Protein AF-A0A369JWJ4-F1 (afdb_monomer_lite)

Secondary structure (DSSP, 8-state):
---------------HHHHHHHHHHHHHHH--S--GGGEEE--S---SS--SEEE-HHHHHHHHHHHHHHHHHHHHHHHTSTT-S----SSGGGHHHHHHH-BS-HHHHHHHHHHHHHHHHHHHHHHHHHHHHHHHHHHHHHHHTSPP-----

Sequence (153 aa):
MSSSTTTQRVGKGMDRGYALSAMAQLRLAVKHTLEAADVIDRGILLRGNQPRFVLNDDFLQSLEVGIPTMQDFLKKAAELCENRKSYFKIDPNDVAIKILCGSADLAMLQAAWIGLRRRLELSLSNFEKYNEELKKVKLHCLQLRRPPNYTKG

Structure (mmCIF, N/CA/C/O backbone):
data_AF-A0A369JWJ4-F1
#
_entry.id   AF-A0A369JWJ4-F1
#
loop_
_atom_site.group_PDB
_atom_site.id
_atom_site.type_symbol
_atom_site.label_atom_id
_atom_site.label_alt_id
_atom_site.label_comp_id
_atom_site.label_asym_id
_atom_site.label_entity_id
_atom_site.label_seq_id
_atom_site.pdbx_PDB_ins_code
_atom_site.Cartn_x
_atom_site.Cartn_y
_atom_site.Cartn_z
_atom_site.occupancy
_atom_site.B_iso_or_equiv
_atom_site.auth_seq_id
_atom_site.auth_comp_id
_atom_site.auth_asym_id
_atom_site.auth_atom_id
_atom_site.pdbx_PDB_model_num
ATOM 1 N N . MET A 1 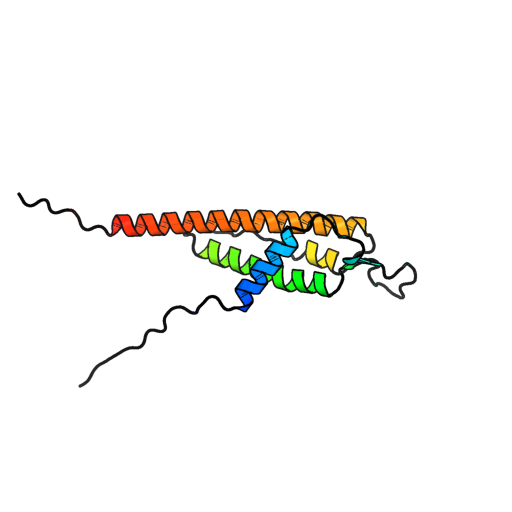1 ? -37.305 -38.101 27.791 1.00 40.22 1 MET A N 1
ATOM 2 C CA . MET A 1 1 ? -36.418 -37.858 28.949 1.00 40.22 1 MET A CA 1
ATOM 3 C C . MET A 1 1 ? -34.981 -37.865 28.454 1.00 40.22 1 MET A C 1
ATOM 5 O O . MET A 1 1 ? -34.692 -38.635 27.549 1.00 40.22 1 MET A O 1
ATOM 9 N N . SER A 1 2 ? -34.143 -37.009 29.047 1.00 36.31 2 SER A N 1
ATOM 10 C CA . SER A 1 2 ? -32.676 -36.938 28.895 1.00 36.31 2 SER A CA 1
ATOM 11 C C . SER A 1 2 ? -32.118 -36.083 27.747 1.00 36.31 2 SER A C 1
ATOM 13 O O . SER A 1 2 ? -31.551 -36.561 26.776 1.00 36.31 2 SER A O 1
ATOM 15 N N . SER A 1 3 ? -32.329 -34.777 27.890 1.00 35.97 3 SER A N 1
ATOM 16 C CA . SER A 1 3 ? -31.313 -33.745 28.154 1.00 35.97 3 SER A CA 1
ATOM 17 C C . SER A 1 3 ? -29.811 -34.046 27.933 1.00 35.97 3 SER A C 1
ATOM 19 O O . SER A 1 3 ? -29.237 -34.916 28.580 1.00 35.97 3 SER A O 1
ATOM 21 N N . SER A 1 4 ? -29.189 -33.126 27.178 1.00 36.12 4 SER A N 1
ATOM 22 C CA . SER A 1 4 ? -28.005 -32.319 27.548 1.00 36.12 4 SER A CA 1
ATOM 23 C C . SER A 1 4 ? -26.639 -32.560 26.878 1.00 36.12 4 SER A C 1
ATOM 25 O O . SER A 1 4 ? -26.053 -33.636 26.905 1.00 36.12 4 SER A O 1
ATOM 27 N N . THR A 1 5 ? -26.061 -31.392 26.552 1.00 36.72 5 THR A N 1
ATOM 28 C CA . THR A 1 5 ? -24.670 -30.923 26.765 1.00 36.72 5 THR A CA 1
ATOM 29 C C . THR A 1 5 ? -23.679 -30.953 25.591 1.00 36.72 5 THR A C 1
ATOM 31 O O . THR A 1 5 ? -23.014 -31.942 25.324 1.00 36.72 5 THR A O 1
ATOM 34 N N . THR A 1 6 ? -23.504 -29.753 25.017 1.00 43.56 6 THR A N 1
ATOM 35 C CA . THR A 1 6 ? -22.238 -28.990 25.014 1.00 43.56 6 THR A CA 1
ATOM 36 C C . THR A 1 6 ? -21.043 -29.548 24.248 1.00 43.56 6 THR A C 1
ATOM 38 O O . THR A 1 6 ? -20.419 -30.514 24.657 1.00 43.56 6 THR A O 1
ATOM 41 N N . THR A 1 7 ? -20.571 -28.764 23.272 1.00 38.12 7 THR A N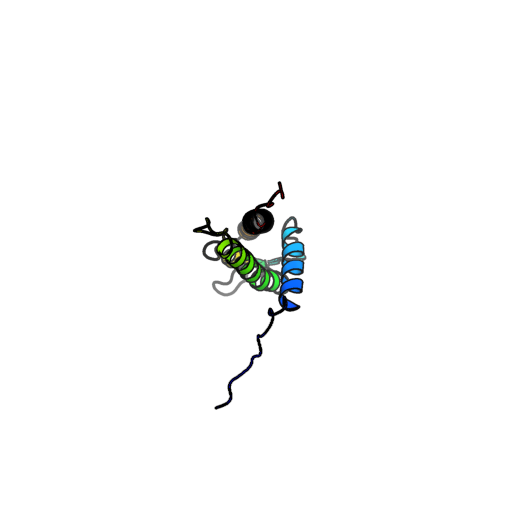 1
ATOM 42 C CA . THR A 1 7 ? -19.181 -28.272 23.265 1.00 38.12 7 THR A CA 1
ATOM 43 C C . THR A 1 7 ? -19.091 -26.973 22.461 1.00 38.12 7 THR A C 1
ATOM 45 O O . THR A 1 7 ? -19.247 -26.948 21.243 1.00 38.12 7 THR A O 1
ATOM 48 N N . GLN A 1 8 ? -18.828 -25.885 23.187 1.00 42.78 8 GLN A N 1
ATOM 49 C CA . GLN A 1 8 ? -18.277 -24.634 22.675 1.00 42.78 8 GLN A CA 1
ATOM 50 C C . GLN A 1 8 ? -16.963 -24.913 21.928 1.00 42.78 8 GLN A C 1
ATOM 52 O O . GLN A 1 8 ? -16.075 -25.561 22.478 1.00 42.78 8 GLN A O 1
ATOM 57 N N . ARG A 1 9 ? -16.773 -24.349 20.730 1.00 37.44 9 ARG A N 1
ATOM 58 C CA . ARG A 1 9 ? -15.425 -24.147 20.174 1.00 37.44 9 ARG A CA 1
ATOM 59 C C . ARG A 1 9 ? -14.994 -22.697 20.360 1.00 37.44 9 ARG A C 1
ATOM 61 O O . ARG A 1 9 ? -15.306 -21.812 19.573 1.00 37.44 9 ARG A O 1
ATOM 68 N N . VAL A 1 10 ? -14.327 -22.530 21.496 1.00 39.09 10 VAL A N 1
ATOM 69 C CA . VAL A 1 10 ? -13.127 -21.735 21.789 1.00 39.09 10 VAL A CA 1
ATOM 70 C C . VAL A 1 10 ? -12.454 -21.088 20.567 1.00 39.09 10 VAL A C 1
ATOM 72 O O . VAL A 1 10 ? -12.300 -21.702 19.513 1.00 39.09 10 VAL A O 1
ATOM 75 N N . GLY A 1 11 ? -12.035 -19.834 20.766 1.00 41.41 11 GLY A N 1
ATOM 76 C CA . GLY A 1 11 ? -11.472 -18.917 19.780 1.00 41.41 11 GLY A CA 1
ATOM 77 C C . GLY A 1 11 ? -10.406 -19.519 18.868 1.00 41.41 11 GLY A C 1
ATOM 78 O O . GLY A 1 11 ? -9.422 -20.110 19.310 1.00 41.41 11 GLY A O 1
ATOM 79 N N . LYS A 1 12 ? -10.619 -19.316 17.568 1.00 40.69 12 LYS A N 1
ATOM 80 C CA . LYS A 1 12 ? -9.683 -19.659 16.503 1.00 40.69 12 LYS A CA 1
ATOM 81 C C . LYS A 1 12 ? -8.452 -18.761 16.648 1.00 40.69 12 LYS A C 1
ATOM 83 O O . LYS A 1 12 ? -8.564 -17.538 16.578 1.00 40.69 12 LYS A O 1
ATOM 88 N N . GLY A 1 13 ? -7.316 -19.386 16.947 1.00 41.28 13 GLY A N 1
ATOM 89 C CA . GLY A 1 13 ? -6.031 -18.725 17.123 1.00 41.28 13 GLY A CA 1
ATOM 90 C C . GLY A 1 13 ? -5.626 -17.913 15.896 1.00 41.28 13 GLY A C 1
ATOM 91 O O . GLY A 1 13 ? -6.030 -18.195 14.773 1.00 41.28 13 GLY A O 1
ATOM 92 N N . MET A 1 14 ? -4.829 -16.880 16.141 1.00 47.59 14 MET A N 1
ATOM 93 C CA . MET A 1 14 ? -4.189 -16.069 15.113 1.00 47.59 14 MET A CA 1
ATOM 94 C C . MET A 1 14 ? -3.221 -16.970 14.320 1.00 47.59 14 MET A C 1
ATOM 96 O O . MET A 1 14 ? -2.171 -17.345 14.842 1.00 47.59 14 MET A O 1
ATOM 100 N N . ASP A 1 15 ? -3.597 -17.395 13.108 1.00 59.12 15 ASP A N 1
ATOM 101 C CA . ASP A 1 15 ? -2.817 -18.369 12.326 1.00 59.12 15 ASP A CA 1
ATOM 102 C C . ASP A 1 15 ? -1.400 -17.849 12.005 1.00 59.12 15 ASP A C 1
ATOM 104 O O . ASP A 1 15 ? -1.190 -16.658 11.778 1.00 59.12 15 ASP A O 1
ATOM 108 N N . ARG A 1 16 ? -0.404 -18.747 11.932 1.00 55.59 16 ARG A N 1
ATOM 109 C CA . ARG A 1 16 ? 1.014 -18.413 11.652 1.00 55.59 16 ARG A CA 1
ATOM 110 C C . ARG A 1 16 ? 1.222 -17.569 10.383 1.00 55.59 16 ARG A C 1
ATOM 112 O O . ARG A 1 16 ? 2.156 -16.772 10.339 1.00 55.59 16 ARG A O 1
ATOM 119 N N . GLY A 1 17 ? 0.345 -17.702 9.384 1.00 55.28 17 GLY A N 1
ATOM 120 C CA . GLY A 1 17 ? 0.367 -16.873 8.172 1.00 55.28 17 GLY A CA 1
ATOM 121 C C . GLY A 1 17 ? 0.111 -15.385 8.444 1.00 55.28 17 GLY A C 1
ATOM 122 O O . GLY A 1 17 ? 0.731 -14.528 7.819 1.00 55.28 17 GLY A O 1
ATOM 123 N N . TYR A 1 18 ? -0.711 -15.063 9.447 1.00 61.44 18 TYR A N 1
ATOM 124 C CA . TYR A 1 18 ? -1.010 -13.684 9.838 1.00 61.44 18 TYR A CA 1
ATOM 125 C C . TYR A 1 18 ? 0.192 -12.981 10.478 1.00 61.44 18 TYR A C 1
ATOM 127 O O . TYR A 1 18 ? 0.444 -11.810 10.197 1.00 61.44 18 TYR A O 1
ATOM 135 N N . ALA A 1 19 ? 0.963 -13.693 11.305 1.00 57.28 19 ALA A N 1
ATOM 136 C CA . ALA A 1 19 ? 2.165 -13.147 11.936 1.00 57.28 19 ALA A CA 1
ATOM 137 C C . ALA A 1 19 ? 3.288 -12.895 10.913 1.00 57.28 19 ALA A C 1
ATOM 139 O O . ALA A 1 19 ? 3.947 -11.858 10.960 1.00 57.28 19 ALA A O 1
ATOM 140 N N . LEU A 1 20 ? 3.468 -13.810 9.954 1.00 57.59 20 LEU A N 1
ATOM 141 C CA . LEU A 1 20 ? 4.418 -13.644 8.848 1.00 57.59 20 LEU A CA 1
ATOM 142 C C . LEU A 1 20 ? 4.060 -12.441 7.966 1.00 57.59 20 LEU A C 1
ATOM 144 O O . LEU A 1 20 ? 4.942 -11.656 7.626 1.00 57.59 20 LEU A O 1
ATOM 148 N N . SER A 1 21 ? 2.774 -12.244 7.668 1.00 60.38 21 SER A N 1
ATOM 149 C CA . SER A 1 21 ? 2.309 -11.087 6.899 1.00 60.38 21 SER A CA 1
ATOM 150 C C . SER A 1 21 ? 2.516 -9.763 7.637 1.00 60.38 21 SER A C 1
ATOM 152 O O . SER A 1 21 ? 2.955 -8.792 7.028 1.00 60.38 21 SER A O 1
ATOM 154 N N . ALA A 1 22 ? 2.240 -9.705 8.943 1.00 60.28 22 ALA A N 1
ATOM 155 C CA . ALA A 1 22 ? 2.484 -8.502 9.740 1.00 60.28 22 ALA A CA 1
ATOM 156 C C . ALA A 1 22 ? 3.981 -8.135 9.774 1.00 60.28 22 ALA A C 1
ATOM 158 O O . ALA A 1 22 ? 4.344 -6.967 9.640 1.00 60.28 22 ALA A O 1
ATOM 159 N N . MET A 1 23 ? 4.862 -9.137 9.873 1.00 60.72 23 MET A N 1
ATOM 160 C CA . MET A 1 23 ? 6.315 -8.943 9.805 1.00 60.72 23 MET A CA 1
ATOM 161 C C . MET A 1 23 ? 6.787 -8.511 8.409 1.00 60.72 23 MET A C 1
ATOM 163 O O . MET A 1 23 ? 7.678 -7.666 8.301 1.00 60.72 23 MET A O 1
ATOM 167 N N . ALA A 1 24 ? 6.188 -9.047 7.342 1.00 60.88 24 ALA A N 1
ATOM 168 C CA . ALA A 1 24 ? 6.454 -8.611 5.973 1.00 60.88 24 ALA A CA 1
ATOM 169 C C . ALA A 1 24 ? 6.028 -7.149 5.766 1.00 60.88 24 ALA A C 1
ATOM 171 O O . ALA A 1 24 ? 6.810 -6.351 5.265 1.00 60.88 24 ALA A O 1
ATOM 172 N N . GLN A 1 25 ? 4.850 -6.753 6.248 1.00 62.16 25 GLN A N 1
ATOM 173 C CA . GLN A 1 25 ? 4.371 -5.366 6.191 1.00 62.16 25 GLN A CA 1
ATOM 174 C C . GLN A 1 25 ? 5.267 -4.398 6.974 1.00 62.16 25 GLN A C 1
ATOM 176 O O . GLN A 1 25 ? 5.575 -3.319 6.475 1.00 62.16 25 GLN A 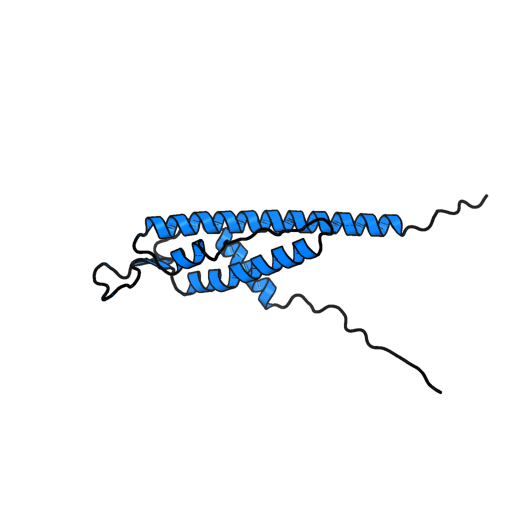O 1
ATOM 181 N N . LEU A 1 26 ? 5.721 -4.789 8.171 1.00 62.34 26 LEU A N 1
ATOM 182 C CA . LEU A 1 26 ? 6.705 -4.027 8.948 1.00 62.34 26 LEU A CA 1
ATOM 183 C C . LEU A 1 26 ? 7.997 -3.824 8.152 1.00 62.34 26 LEU A C 1
ATOM 185 O O . LEU A 1 26 ? 8.500 -2.707 8.080 1.00 62.34 26 LEU A O 1
ATOM 189 N N . ARG A 1 27 ? 8.503 -4.874 7.497 1.00 65.94 27 ARG A N 1
ATOM 190 C CA . ARG A 1 27 ? 9.680 -4.771 6.622 1.00 65.94 27 ARG A CA 1
ATOM 191 C C . ARG A 1 27 ? 9.450 -3.837 5.433 1.00 65.94 27 ARG A C 1
ATOM 193 O O . ARG A 1 27 ? 10.315 -3.014 5.150 1.00 65.94 27 ARG A O 1
ATOM 200 N N . LEU A 1 28 ? 8.289 -3.921 4.781 1.00 68.19 28 LEU A N 1
ATOM 201 C CA . LEU A 1 28 ? 7.925 -3.052 3.656 1.00 68.19 28 LEU A CA 1
ATOM 202 C C . LEU A 1 28 ? 7.830 -1.578 4.085 1.00 68.19 28 LEU A C 1
ATOM 204 O O . LEU A 1 28 ? 8.342 -0.702 3.395 1.00 68.19 28 LEU A O 1
ATOM 208 N N . ALA A 1 29 ? 7.236 -1.295 5.247 1.00 64.38 29 ALA A N 1
ATOM 209 C CA . ALA A 1 29 ? 7.078 0.066 5.761 1.00 64.38 29 ALA A CA 1
ATOM 210 C C . ALA A 1 29 ? 8.414 0.742 6.130 1.00 64.38 29 ALA A C 1
ATOM 212 O O . ALA A 1 29 ? 8.521 1.968 6.060 1.00 64.38 29 ALA A O 1
ATOM 213 N N . VAL A 1 30 ? 9.436 -0.042 6.495 1.00 67.69 30 VAL A N 1
ATOM 214 C CA . VAL A 1 30 ? 10.768 0.460 6.882 1.00 67.69 30 VAL A CA 1
ATOM 215 C C . VAL A 1 30 ? 11.593 0.916 5.669 1.00 67.69 30 VAL A C 1
ATOM 217 O O . VAL A 1 30 ? 12.490 1.750 5.815 1.00 67.69 30 VAL A O 1
ATOM 220 N N . LYS A 1 31 ? 11.290 0.446 4.450 1.00 77.69 31 LYS A N 1
ATOM 221 C CA . LYS A 1 31 ? 12.073 0.805 3.261 1.00 77.69 31 LYS A CA 1
ATOM 222 C C . LYS A 1 31 ? 11.712 2.199 2.717 1.00 77.69 31 LYS A C 1
ATOM 224 O O . LYS A 1 31 ? 10.872 2.353 1.840 1.00 77.69 31 LYS A O 1
ATOM 229 N N . HIS A 1 32 ? 12.421 3.219 3.215 1.00 75.00 32 HIS A N 1
ATOM 230 C CA . HIS A 1 32 ? 13.041 4.278 2.398 1.00 75.00 32 HIS A CA 1
ATOM 231 C C . HIS A 1 32 ? 12.375 4.620 1.048 1.00 75.00 32 HIS A C 1
ATOM 233 O O . HIS A 1 32 ? 11.403 5.371 0.922 1.00 75.00 32 HIS A O 1
ATOM 239 N N . THR A 1 33 ? 13.029 4.076 0.036 1.00 82.88 33 THR A N 1
ATOM 240 C CA . THR A 1 33 ? 12.973 4.386 -1.384 1.00 82.88 33 THR A CA 1
ATOM 241 C C . THR A 1 33 ? 13.179 3.076 -2.135 1.00 82.88 33 THR A C 1
ATOM 243 O O . THR A 1 33 ? 13.767 2.150 -1.569 1.00 82.88 33 THR A O 1
ATOM 246 N N . LEU A 1 34 ? 12.744 2.995 -3.394 1.00 86.31 34 LEU A N 1
ATOM 247 C CA . LEU A 1 34 ? 13.147 1.880 -4.244 1.00 86.31 34 LEU A CA 1
ATOM 248 C C . LEU A 1 34 ? 14.645 2.000 -4.536 1.00 86.31 34 LEU A C 1
ATOM 250 O O . LEU A 1 34 ? 15.142 3.073 -4.882 1.00 86.31 34 LEU A O 1
ATOM 254 N N . GLU A 1 35 ? 15.359 0.903 -4.356 1.00 88.31 35 GLU A N 1
ATOM 255 C CA . GLU A 1 35 ? 16.743 0.721 -4.764 1.00 88.31 35 GLU A CA 1
ATOM 256 C C . GLU A 1 35 ? 16.775 0.053 -6.141 1.00 88.31 35 GLU A C 1
ATOM 258 O O . GLU A 1 35 ? 15.795 -0.541 -6.591 1.00 88.31 35 GLU A O 1
ATOM 263 N N . ALA A 1 36 ? 17.930 0.097 -6.809 1.00 85.62 36 ALA A N 1
ATOM 264 C CA . ALA A 1 36 ? 18.092 -0.532 -8.120 1.00 85.62 36 ALA A CA 1
ATOM 265 C C . ALA A 1 36 ? 17.770 -2.040 -8.110 1.00 85.62 36 ALA A C 1
ATOM 267 O O . ALA A 1 36 ? 17.326 -2.571 -9.118 1.00 85.62 36 ALA A O 1
ATOM 268 N N . ALA A 1 37 ? 17.952 -2.725 -6.975 1.00 87.62 37 ALA A N 1
ATOM 269 C CA . ALA A 1 37 ? 17.623 -4.144 -6.828 1.00 87.62 37 ALA A CA 1
ATOM 270 C C . ALA A 1 37 ? 16.109 -4.432 -6.777 1.00 87.62 37 ALA A C 1
ATOM 272 O O . ALA A 1 37 ? 15.690 -5.559 -7.042 1.00 87.62 37 ALA A O 1
ATOM 273 N N . ASP A 1 38 ? 15.288 -3.429 -6.448 1.00 86.00 38 ASP A N 1
ATOM 274 C CA . ASP A 1 38 ? 13.833 -3.586 -6.338 1.00 86.00 38 ASP A CA 1
ATOM 275 C C . ASP A 1 38 ? 13.114 -3.322 -7.663 1.00 86.00 38 ASP A C 1
ATOM 277 O O . ASP A 1 38 ? 11.907 -3.545 -7.750 1.00 86.00 38 ASP A O 1
ATOM 281 N N . VAL A 1 39 ? 13.824 -2.811 -8.674 1.00 92.31 39 VAL A N 1
ATOM 282 C CA . VAL A 1 39 ? 13.248 -2.370 -9.946 1.00 92.31 39 VAL A CA 1
ATOM 283 C C . VAL A 1 39 ? 13.923 -3.086 -11.102 1.00 92.31 39 VAL A C 1
ATOM 285 O O . VAL A 1 39 ? 15.140 -3.061 -11.258 1.00 92.31 39 VAL A O 1
ATOM 288 N N . ILE A 1 40 ? 13.109 -3.670 -11.969 1.00 92.75 40 ILE A N 1
ATOM 289 C CA . ILE A 1 40 ? 13.548 -4.261 -13.225 1.00 92.75 40 ILE A CA 1
ATOM 290 C C . ILE A 1 40 ? 13.296 -3.228 -14.333 1.00 92.75 40 ILE A C 1
ATOM 292 O O . ILE A 1 40 ? 12.142 -2.933 -14.653 1.00 92.75 40 ILE A O 1
ATOM 296 N N . ASP A 1 41 ? 14.365 -2.678 -14.926 1.00 92.62 41 ASP A N 1
ATOM 297 C CA . ASP A 1 41 ? 14.291 -1.929 -16.193 1.00 92.62 41 ASP A CA 1
ATOM 298 C C . ASP A 1 41 ? 14.364 -2.927 -17.353 1.00 92.62 41 ASP A C 1
ATOM 300 O O . ASP A 1 41 ? 15.394 -3.556 -17.601 1.00 92.62 41 ASP A O 1
ATOM 304 N N . ARG A 1 42 ? 13.256 -3.079 -18.075 1.00 89.62 42 ARG A N 1
ATOM 305 C CA . ARG A 1 42 ? 13.152 -3.965 -19.241 1.00 89.62 42 ARG A CA 1
ATOM 306 C C . ARG A 1 42 ? 13.709 -3.331 -20.524 1.00 89.62 42 ARG A C 1
ATOM 308 O O . ARG A 1 42 ?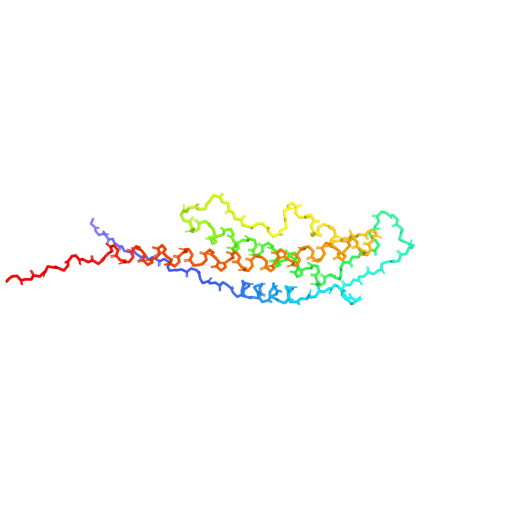 13.705 -3.964 -21.580 1.00 89.62 42 ARG A O 1
ATOM 315 N N . GLY A 1 43 ? 14.209 -2.099 -20.442 1.00 85.00 43 GLY A N 1
ATOM 316 C CA . GLY A 1 43 ? 14.826 -1.371 -21.540 1.00 85.00 43 GLY A CA 1
ATOM 317 C C . GLY A 1 43 ? 13.824 -0.728 -22.503 1.00 85.00 43 GLY A C 1
ATOM 318 O O . GLY A 1 43 ? 12.609 -0.774 -22.329 1.00 85.00 43 GLY A O 1
ATOM 319 N N . ILE A 1 44 ? 14.366 -0.082 -23.539 1.00 75.19 44 ILE A N 1
ATOM 320 C CA . ILE A 1 44 ? 13.604 0.732 -24.507 1.00 75.19 44 ILE A CA 1
ATOM 321 C C . ILE A 1 44 ? 13.069 -0.122 -25.675 1.00 75.19 44 ILE A C 1
ATOM 323 O O . ILE A 1 44 ? 12.119 0.262 -26.346 1.00 75.19 44 ILE A O 1
ATOM 327 N N . LEU A 1 45 ? 13.643 -1.309 -25.906 1.00 67.25 45 LEU A N 1
ATOM 328 C CA . LEU A 1 45 ? 13.305 -2.199 -27.028 1.00 67.25 45 LEU A CA 1
ATOM 329 C C . LEU A 1 45 ? 12.182 -3.195 -26.700 1.00 67.25 45 LEU A C 1
ATOM 331 O O . LEU A 1 45 ? 12.133 -4.298 -27.251 1.00 67.25 45 LEU A O 1
ATOM 335 N N . LEU A 1 46 ? 11.282 -2.823 -25.792 1.00 69.56 46 LEU A N 1
ATOM 336 C CA . LEU A 1 46 ? 10.123 -3.644 -25.475 1.00 69.56 46 LEU A CA 1
ATOM 337 C C . LEU A 1 46 ? 9.229 -3.776 -26.711 1.00 69.56 46 LEU A C 1
ATOM 339 O O . LEU A 1 46 ? 8.776 -2.790 -27.290 1.00 69.56 46 LEU A O 1
ATOM 343 N N . ARG A 1 47 ? 8.968 -5.017 -27.128 1.00 70.44 47 ARG A N 1
ATOM 344 C CA . ARG A 1 47 ? 7.981 -5.293 -28.174 1.00 70.44 47 ARG A CA 1
ATOM 345 C C . ARG A 1 47 ? 6.581 -5.204 -27.559 1.00 70.44 47 ARG A C 1
ATOM 347 O O . ARG A 1 47 ? 6.254 -5.971 -26.659 1.00 70.44 47 ARG A O 1
ATOM 354 N N . GLY A 1 48 ? 5.746 -4.304 -28.078 1.00 69.94 48 GLY A N 1
ATOM 355 C CA . GLY A 1 48 ? 4.351 -4.136 -27.651 1.00 69.94 48 GLY A CA 1
ATOM 356 C C . GLY A 1 48 ? 4.157 -3.164 -26.479 1.00 69.94 48 GLY A C 1
ATOM 357 O O . GLY A 1 48 ? 5.057 -2.414 -26.123 1.00 69.94 48 GLY A O 1
ATOM 358 N N . ASN A 1 49 ? 2.959 -3.167 -25.886 1.00 74.00 49 ASN A N 1
ATOM 359 C CA . ASN A 1 49 ? 2.539 -2.218 -24.841 1.00 74.00 49 ASN A CA 1
ATOM 360 C C . ASN A 1 49 ? 2.981 -2.640 -23.422 1.00 74.00 49 ASN A C 1
ATOM 362 O O . ASN A 1 49 ? 2.205 -2.553 -22.471 1.00 74.00 49 ASN A O 1
ATOM 366 N N . GLN A 1 50 ? 4.190 -3.192 -23.282 1.00 83.31 50 GLN A N 1
ATOM 367 C CA . GLN A 1 50 ? 4.696 -3.628 -21.980 1.00 83.31 50 GLN A CA 1
ATOM 368 C C . GLN A 1 50 ? 5.270 -2.444 -21.185 1.00 83.31 50 GLN A C 1
ATOM 370 O O . GLN A 1 50 ? 5.917 -1.575 -21.771 1.00 83.31 50 GLN A O 1
ATOM 375 N N . PRO A 1 51 ? 5.079 -2.406 -19.853 1.00 89.00 51 PRO A N 1
ATOM 376 C CA . PRO A 1 51 ? 5.698 -1.391 -19.010 1.00 89.00 51 PRO A CA 1
ATOM 377 C C . PRO A 1 51 ? 7.220 -1.565 -18.986 1.00 89.00 51 PRO A C 1
ATOM 379 O O . PRO A 1 51 ? 7.718 -2.692 -18.939 1.00 89.00 51 PRO A O 1
ATOM 382 N N . ARG A 1 52 ? 7.948 -0.442 -18.997 1.00 92.19 52 ARG A N 1
ATOM 383 C CA . ARG A 1 52 ? 9.416 -0.411 -18.980 1.00 92.19 52 ARG A CA 1
ATOM 384 C C . ARG A 1 52 ? 9.983 -0.770 -17.617 1.00 92.19 52 ARG A C 1
ATOM 386 O O . ARG A 1 52 ? 10.869 -1.614 -17.527 1.00 92.19 52 ARG A O 1
ATOM 393 N N . PHE A 1 53 ? 9.471 -0.122 -16.583 1.00 93.38 53 PHE A N 1
ATOM 394 C CA . PHE A 1 53 ? 9.902 -0.316 -15.211 1.00 93.38 53 PHE A CA 1
ATOM 395 C C . PHE A 1 53 ? 8.835 -1.098 -14.469 1.00 93.38 53 PHE A C 1
ATOM 397 O O . PHE A 1 53 ? 7.663 -0.718 -14.483 1.00 93.38 53 PHE A O 1
ATOM 404 N N . VAL A 1 54 ? 9.241 -2.173 -13.813 1.00 93.00 54 VAL A N 1
ATOM 405 C CA . VAL A 1 54 ? 8.382 -2.957 -12.923 1.00 93.00 54 VAL A CA 1
ATOM 406 C C . VAL A 1 54 ? 9.119 -3.200 -11.616 1.00 93.00 54 VAL A C 1
ATOM 408 O O . VAL A 1 54 ? 10.352 -3.180 -11.592 1.00 93.00 54 VAL A O 1
ATOM 411 N N . LEU A 1 55 ? 8.388 -3.431 -10.529 1.00 92.25 55 LEU A N 1
ATOM 412 C CA . LE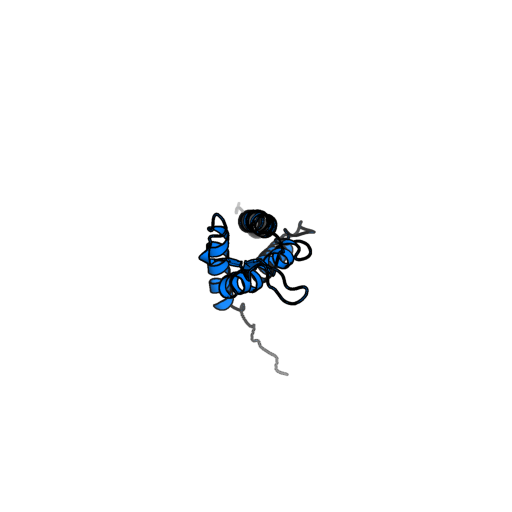U A 1 55 ? 9.020 -3.971 -9.331 1.00 92.25 55 LEU A CA 1
ATOM 413 C C . LEU A 1 55 ? 9.528 -5.394 -9.586 1.00 92.25 55 LEU A C 1
ATOM 415 O O . LEU A 1 55 ? 8.973 -6.127 -10.403 1.00 92.25 55 LEU A O 1
ATOM 419 N N . ASN A 1 56 ? 10.571 -5.782 -8.860 1.00 91.69 56 ASN A N 1
ATOM 420 C CA . ASN A 1 56 ? 10.969 -7.177 -8.735 1.00 91.69 56 ASN A CA 1
ATOM 421 C C . ASN A 1 56 ? 9.786 -8.013 -8.209 1.00 91.69 56 ASN A C 1
ATOM 423 O O . ASN A 1 56 ? 9.093 -7.588 -7.280 1.00 91.69 56 ASN A O 1
ATOM 427 N N . ASP A 1 57 ? 9.589 -9.196 -8.790 1.00 88.56 57 ASP A N 1
ATOM 428 C CA . ASP A 1 57 ? 8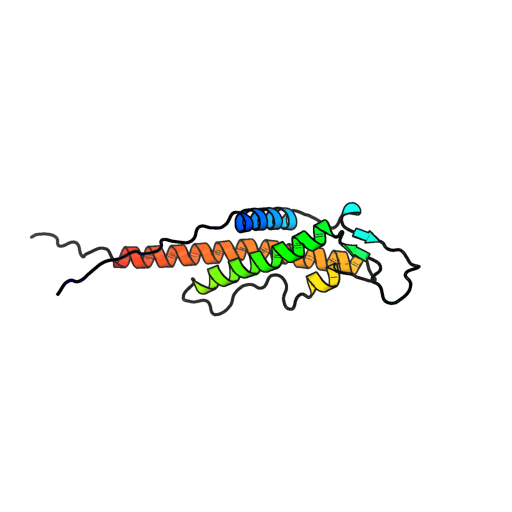.495 -10.119 -8.486 1.00 88.56 57 ASP A CA 1
ATOM 429 C C . ASP A 1 57 ? 8.371 -10.442 -6.987 1.00 88.56 57 ASP A C 1
ATOM 431 O O . ASP A 1 57 ? 7.267 -10.392 -6.450 1.00 88.56 57 ASP A O 1
ATOM 435 N N . ASP A 1 58 ? 9.477 -10.682 -6.274 1.00 85.25 58 ASP A N 1
ATOM 436 C CA . ASP A 1 58 ? 9.451 -10.991 -4.832 1.00 85.25 58 ASP A CA 1
ATOM 437 C C . ASP A 1 58 ? 8.908 -9.811 -4.011 1.00 85.25 58 ASP A C 1
ATOM 439 O O . ASP A 1 58 ? 8.171 -9.964 -3.025 1.00 85.25 58 ASP A O 1
ATOM 443 N N . PHE A 1 59 ? 9.280 -8.598 -4.423 1.00 86.06 59 PHE A N 1
ATOM 444 C CA . PHE A 1 59 ? 8.874 -7.374 -3.749 1.00 86.06 59 PHE A CA 1
ATOM 445 C C . PHE A 1 59 ? 7.418 -7.026 -4.066 1.00 86.06 59 PHE A C 1
ATOM 447 O O . PHE A 1 59 ? 6.655 -6.681 -3.159 1.00 86.06 59 PHE A O 1
ATOM 454 N N . LEU A 1 60 ? 7.004 -7.201 -5.322 1.00 88.69 60 LEU A N 1
ATOM 455 C CA . LEU A 1 60 ? 5.613 -7.049 -5.733 1.00 88.69 60 LEU A CA 1
ATOM 456 C C . LEU A 1 60 ? 4.711 -8.067 -5.025 1.00 88.69 60 LEU A C 1
ATOM 458 O O . LEU A 1 60 ? 3.720 -7.670 -4.417 1.00 88.69 60 LEU A O 1
ATOM 462 N N . GLN A 1 61 ? 5.097 -9.343 -4.995 1.00 87.50 61 GLN A N 1
ATOM 463 C CA . GLN A 1 61 ? 4.359 -10.400 -4.303 1.00 87.50 61 GLN A CA 1
ATOM 464 C C . GLN A 1 61 ? 4.199 -10.084 -2.809 1.00 87.50 61 GLN A C 1
ATOM 466 O O . GLN A 1 61 ? 3.125 -10.266 -2.226 1.00 87.50 61 GLN A O 1
ATOM 471 N N . SER A 1 62 ? 5.253 -9.559 -2.179 1.00 85.75 62 SER A N 1
ATOM 472 C CA . SER A 1 62 ? 5.196 -9.121 -0.783 1.00 85.75 62 SER A CA 1
ATOM 473 C C . SER A 1 62 ? 4.159 -8.012 -0.569 1.00 85.75 62 SER A C 1
ATOM 475 O O . SER A 1 62 ? 3.455 -8.022 0.445 1.00 85.75 62 SER A O 1
ATOM 477 N N . LEU A 1 63 ? 4.024 -7.075 -1.514 1.00 88.12 63 LEU A N 1
ATOM 478 C CA . LEU A 1 63 ? 3.012 -6.015 -1.464 1.00 88.12 63 LEU A CA 1
ATOM 479 C C . LEU A 1 63 ? 1.600 -6.553 -1.716 1.00 88.12 63 LEU A C 1
ATOM 481 O O . LEU A 1 63 ? 0.683 -6.215 -0.964 1.00 88.12 63 LEU A O 1
ATOM 485 N N . GLU A 1 64 ? 1.434 -7.421 -2.712 1.00 87.88 64 GLU A N 1
ATOM 486 C CA . GLU A 1 64 ? 0.153 -8.041 -3.071 1.00 87.88 64 GLU A CA 1
ATOM 487 C C . GLU A 1 64 ? -0.425 -8.899 -1.942 1.00 87.88 64 GLU A C 1
ATOM 489 O O . GLU A 1 64 ? -1.640 -8.965 -1.783 1.00 87.88 64 GLU A O 1
ATOM 494 N N . VAL A 1 65 ? 0.418 -9.517 -1.112 1.00 86.69 65 VAL A N 1
ATOM 495 C CA . VAL A 1 65 ? -0.029 -10.253 0.084 1.00 86.69 65 VAL A CA 1
ATOM 496 C C . VAL A 1 65 ? -0.165 -9.323 1.293 1.00 86.69 65 VAL A C 1
ATOM 498 O O . VAL A 1 65 ? -1.130 -9.403 2.066 1.00 86.69 65 VAL A O 1
ATOM 501 N N . GLY A 1 66 ? 0.807 -8.429 1.475 1.00 86.19 66 GLY A N 1
ATOM 502 C CA . GLY A 1 66 ? 0.902 -7.563 2.642 1.00 86.19 66 GLY A CA 1
ATOM 503 C C . GLY A 1 66 ? -0.246 -6.562 2.731 1.00 86.19 66 GLY A C 1
ATOM 504 O O . GLY A 1 66 ? -0.848 -6.422 3.798 1.00 86.19 66 GLY A O 1
ATOM 505 N N . ILE A 1 67 ? -0.587 -5.887 1.632 1.00 89.94 67 ILE A N 1
ATOM 506 C CA . ILE A 1 67 ? -1.601 -4.823 1.631 1.00 89.94 67 ILE A CA 1
ATOM 507 C C . ILE A 1 67 ? -2.995 -5.368 1.955 1.00 89.94 67 ILE A C 1
ATOM 509 O O . ILE A 1 67 ? -3.590 -4.853 2.907 1.00 89.94 67 ILE A O 1
ATOM 513 N N . PRO A 1 68 ? -3.522 -6.409 1.276 1.00 89.94 68 PRO A N 1
ATOM 514 C CA . PRO A 1 68 ? -4.840 -6.953 1.603 1.00 89.94 68 PRO A CA 1
ATOM 515 C C . PRO A 1 68 ? -4.920 -7.454 3.041 1.00 89.94 68 PRO A C 1
ATOM 517 O O . PRO A 1 68 ? -5.891 -7.182 3.743 1.00 89.94 68 PRO A O 1
ATOM 520 N N . THR A 1 69 ? -3.861 -8.099 3.532 1.00 87.88 69 THR A N 1
ATOM 521 C CA . THR A 1 69 ? -3.851 -8.611 4.902 1.00 87.88 69 THR A CA 1
ATOM 522 C C . THR A 1 69 ? -3.925 -7.481 5.934 1.00 87.88 69 THR A C 1
ATOM 524 O O . THR A 1 69 ? -4.704 -7.560 6.884 1.00 87.88 69 THR A O 1
ATOM 527 N N . MET A 1 70 ? -3.162 -6.393 5.758 1.00 88.56 70 MET A N 1
ATOM 528 C CA . MET A 1 70 ? -3.261 -5.231 6.655 1.00 88.56 70 MET A CA 1
ATOM 529 C C . MET A 1 70 ? -4.606 -4.512 6.504 1.00 88.56 70 MET A C 1
ATOM 531 O O . MET A 1 70 ? -5.179 -4.025 7.483 1.00 88.56 70 MET A O 1
ATOM 535 N N . GLN A 1 71 ? -5.142 -4.477 5.285 1.00 92.62 71 GLN A N 1
ATOM 536 C CA . GLN A 1 71 ? -6.452 -3.908 5.014 1.00 92.62 71 GLN A CA 1
ATOM 537 C C . GLN A 1 71 ? -7.560 -4.654 5.770 1.00 92.62 71 GLN A C 1
ATOM 539 O O . GLN A 1 71 ? -8.437 -4.004 6.351 1.00 92.62 71 GLN A O 1
ATOM 544 N N . ASP A 1 72 ? -7.485 -5.984 5.821 1.00 90.88 72 ASP A N 1
ATOM 545 C CA . ASP A 1 72 ? -8.386 -6.841 6.591 1.00 90.88 72 ASP A CA 1
ATOM 546 C C . ASP A 1 72 ? -8.257 -6.609 8.098 1.00 90.88 72 ASP A C 1
ATOM 548 O O . ASP A 1 72 ? -9.270 -6.567 8.800 1.00 90.88 72 ASP A O 1
ATOM 552 N N . PHE A 1 73 ? -7.037 -6.417 8.613 1.00 88.69 73 PHE A N 1
ATOM 553 C CA . PHE A 1 73 ? -6.826 -6.083 10.024 1.00 88.69 73 PHE A CA 1
ATOM 554 C C . PHE A 1 73 ? -7.481 -4.762 10.405 1.00 88.69 73 PHE A C 1
ATOM 556 O O . PHE A 1 73 ? -8.205 -4.700 11.400 1.00 88.69 73 PHE A O 1
ATOM 563 N N . LEU A 1 74 ? -7.268 -3.719 9.604 1.00 91.38 74 LEU A N 1
ATOM 564 C CA . LEU A 1 74 ? -7.886 -2.416 9.831 1.00 91.38 74 LEU A CA 1
ATOM 565 C C . LEU A 1 74 ? -9.407 -2.486 9.776 1.00 91.38 74 LEU A C 1
ATOM 567 O O . LEU A 1 74 ? -10.072 -1.873 10.610 1.00 91.38 74 LEU A O 1
ATOM 571 N N . LYS A 1 75 ? -9.951 -3.240 8.817 1.00 93.19 75 LYS A N 1
ATOM 572 C CA . LYS A 1 75 ? -11.393 -3.436 8.681 1.00 93.19 75 LYS A CA 1
ATOM 573 C C . LYS A 1 75 ? -11.969 -4.126 9.918 1.00 93.19 75 LYS A C 1
ATOM 575 O O . LYS A 1 75 ? -12.850 -3.561 10.556 1.00 93.19 75 LYS A O 1
ATOM 580 N N . LYS A 1 76 ? -11.415 -5.278 10.311 1.00 90.56 76 LYS A N 1
ATOM 581 C CA . LYS A 1 76 ? -11.867 -6.030 11.495 1.00 90.56 76 LYS A CA 1
ATOM 582 C C . LYS A 1 76 ? -11.737 -5.213 12.779 1.00 90.56 76 LYS A C 1
ATOM 584 O O . LYS A 1 76 ? -12.643 -5.212 13.600 1.00 90.56 76 LYS A O 1
ATOM 589 N N . ALA A 1 77 ? -10.624 -4.505 12.961 1.00 89.38 77 ALA A N 1
ATOM 590 C CA . ALA A 1 77 ? -10.422 -3.670 14.141 1.00 89.38 77 ALA A CA 1
ATOM 591 C C . ALA A 1 77 ? -11.425 -2.506 14.197 1.00 89.38 77 ALA A C 1
ATOM 593 O O . ALA A 1 77 ? -11.963 -2.226 15.264 1.00 89.38 77 ALA A O 1
ATOM 594 N N . ALA A 1 78 ? -11.726 -1.872 13.061 1.00 91.94 78 ALA A N 1
ATOM 595 C CA . ALA A 1 78 ? -12.730 -0.815 12.993 1.00 91.94 78 ALA A CA 1
ATOM 596 C C . ALA A 1 78 ? -14.162 -1.332 13.206 1.00 91.94 78 ALA A C 1
ATOM 598 O O . ALA A 1 78 ? -14.941 -0.648 13.858 1.00 91.94 78 ALA A O 1
ATOM 599 N N . GLU A 1 79 ? -14.505 -2.522 12.702 1.00 90.50 79 GLU A N 1
ATOM 600 C CA . GLU A 1 79 ? -15.818 -3.165 12.910 1.00 90.50 79 GLU A CA 1
ATOM 601 C C . GLU A 1 79 ? -16.100 -3.467 14.386 1.00 90.50 79 GLU A C 1
ATOM 603 O O . GLU A 1 79 ? -17.250 -3.469 14.815 1.00 90.50 79 GLU A O 1
ATOM 608 N N . LEU A 1 80 ? -15.052 -3.705 15.175 1.00 88.62 80 LEU A N 1
ATOM 609 C CA . LEU A 1 80 ? -15.176 -3.907 16.615 1.00 88.62 80 LEU A CA 1
ATOM 610 C C . LEU A 1 80 ? -15.365 -2.583 17.383 1.00 88.62 80 LEU A C 1
ATOM 612 O O . LEU A 1 80 ? -15.750 -2.611 18.553 1.00 88.62 80 LEU A O 1
ATOM 616 N N . CYS A 1 81 ? -15.081 -1.430 16.768 1.00 86.38 81 CYS A N 1
ATOM 617 C CA . CYS A 1 81 ? -15.298 -0.119 17.375 1.00 86.38 81 CYS A CA 1
ATOM 618 C C . CYS A 1 81 ? -16.749 0.334 17.150 1.00 86.38 81 CYS A C 1
ATOM 620 O O . CYS A 1 81 ? -17.119 0.705 16.039 1.00 86.38 81 CYS A O 1
ATOM 622 N N . GLU A 1 82 ? -17.542 0.408 18.222 1.00 79.12 82 GLU A N 1
ATOM 623 C CA . GLU A 1 82 ? -18.989 0.708 18.175 1.00 79.12 82 GLU A CA 1
ATOM 624 C C . GLU A 1 82 ? -19.361 1.982 17.390 1.00 79.12 82 GLU A C 1
ATOM 626 O O . GLU A 1 82 ? -20.413 2.042 16.761 1.00 79.12 82 GLU A O 1
ATOM 631 N N . ASN A 1 83 ? -18.489 2.997 17.377 1.00 80.12 83 ASN A N 1
ATOM 632 C CA . ASN A 1 83 ? -18.773 4.303 16.771 1.00 80.12 83 ASN A CA 1
ATOM 633 C C . ASN A 1 83 ? -18.197 4.497 15.357 1.00 80.12 83 ASN A C 1
ATOM 635 O O . ASN A 1 83 ? -18.297 5.596 14.801 1.00 80.12 83 ASN A O 1
ATOM 639 N N . ARG A 1 84 ? -17.571 3.479 14.751 1.00 84.75 84 ARG A N 1
ATOM 640 C CA . ARG A 1 84 ? -16.928 3.630 13.436 1.00 84.75 84 ARG A CA 1
ATOM 641 C C . ARG A 1 84 ? -17.810 3.119 12.301 1.00 84.75 84 ARG A C 1
ATOM 643 O O . ARG A 1 84 ? -18.168 1.954 12.234 1.00 84.75 84 ARG A O 1
ATOM 650 N N . LYS A 1 85 ? -18.083 4.009 11.340 1.00 86.88 85 LYS A N 1
ATOM 651 C CA . LYS A 1 85 ? -18.768 3.693 10.069 1.00 86.88 85 LYS A CA 1
ATOM 652 C C . LYS A 1 85 ? -17.804 3.443 8.905 1.00 86.88 85 LYS A C 1
ATOM 654 O O . LYS A 1 85 ? -18.224 3.078 7.813 1.00 86.88 85 LYS A O 1
ATOM 659 N N . SER A 1 86 ? -16.515 3.691 9.116 1.00 92.25 86 SER A N 1
ATOM 660 C CA . SER A 1 86 ? -15.480 3.606 8.090 1.00 92.25 86 SER A CA 1
ATOM 661 C C . SER A 1 86 ? -14.146 3.192 8.694 1.00 92.25 86 SER A C 1
ATOM 663 O O . SER A 1 86 ? -13.860 3.492 9.855 1.00 92.25 86 SER A O 1
ATOM 665 N N . TYR A 1 87 ? -13.297 2.599 7.864 1.00 94.12 87 TYR A N 1
ATOM 666 C CA . TYR A 1 87 ? -11.938 2.195 8.201 1.00 94.12 87 TYR A CA 1
ATOM 667 C C . TYR A 1 87 ? -10.930 2.831 7.239 1.00 94.12 87 TYR A C 1
ATOM 669 O O . TYR A 1 87 ? -11.272 3.236 6.125 1.00 94.12 87 TYR A O 1
ATOM 677 N N . PHE A 1 88 ? -9.676 2.936 7.677 1.00 95.38 88 PHE A N 1
ATOM 678 C CA . PHE A 1 88 ? -8.596 3.458 6.848 1.00 95.38 88 PHE A CA 1
ATOM 679 C C . PHE A 1 88 ? -8.307 2.515 5.669 1.00 95.38 88 PHE A C 1
ATOM 681 O O . PHE A 1 88 ? -8.166 1.305 5.851 1.00 95.38 88 PHE A O 1
ATOM 688 N N . LYS A 1 89 ? -8.208 3.069 4.456 1.00 95.94 89 LYS A N 1
ATOM 689 C CA . LYS A 1 89 ? -7.866 2.316 3.241 1.00 95.94 89 LYS A CA 1
ATOM 690 C C . LYS A 1 89 ? -6.392 2.502 2.900 1.00 95.94 89 LYS A C 1
ATOM 692 O O . LYS A 1 89 ? -5.956 3.643 2.784 1.00 95.94 89 LYS A O 1
ATOM 697 N N . ILE A 1 90 ? -5.636 1.427 2.716 1.00 94.12 90 ILE A N 1
ATOM 698 C CA . ILE A 1 90 ? -4.189 1.497 2.459 1.00 94.12 90 ILE A CA 1
ATOM 699 C C . ILE A 1 90 ? -3.916 1.901 1.017 1.00 94.12 90 ILE A C 1
ATOM 701 O O . ILE A 1 90 ? -3.190 2.863 0.809 1.00 94.12 90 ILE A O 1
ATOM 705 N N . ASP A 1 91 ? -4.566 1.261 0.049 1.00 94.94 91 ASP A N 1
ATOM 706 C CA . ASP A 1 91 ? -4.473 1.623 -1.367 1.00 94.94 91 ASP A CA 1
ATOM 707 C C . ASP A 1 91 ? -5.883 1.758 -1.965 1.00 94.94 91 ASP A C 1
ATOM 709 O O . ASP A 1 91 ? -6.498 0.776 -2.380 1.00 94.94 91 ASP A O 1
ATOM 713 N N . PRO A 1 92 ? -6.488 2.957 -1.920 1.00 94.38 92 PRO A N 1
ATOM 714 C CA . PRO A 1 92 ? -7.823 3.159 -2.464 1.00 94.38 92 PRO A CA 1
ATOM 715 C C . PRO A 1 92 ? -7.861 2.854 -3.968 1.00 94.38 92 PRO A C 1
ATOM 717 O O . PRO A 1 92 ? -7.172 3.506 -4.744 1.00 94.38 92 PRO A O 1
ATOM 720 N N . ASN A 1 93 ? -8.727 1.921 -4.377 1.00 93.06 93 ASN A N 1
ATOM 721 C CA . ASN A 1 93 ? -8.914 1.493 -5.774 1.00 93.06 93 ASN A CA 1
ATOM 722 C C . ASN A 1 93 ? -7.665 0.856 -6.424 1.00 93.06 93 ASN A C 1
ATOM 724 O O . ASN A 1 93 ? -7.564 0.818 -7.658 1.00 93.06 93 ASN A O 1
ATOM 728 N N . ASP A 1 94 ? -6.734 0.365 -5.601 1.00 93.81 94 ASP A N 1
ATOM 729 C CA . ASP A 1 94 ? -5.487 -0.293 -6.013 1.00 93.81 94 ASP A CA 1
ATOM 730 C C . ASP A 1 94 ? -4.619 0.583 -6.933 1.00 93.81 94 ASP A C 1
ATOM 732 O O . ASP A 1 94 ? -3.976 0.094 -7.863 1.00 93.81 94 ASP A O 1
ATOM 736 N N . VAL A 1 95 ? -4.668 1.907 -6.750 1.00 94.19 95 VAL A N 1
ATOM 737 C CA . VAL A 1 95 ? -3.993 2.867 -7.637 1.00 94.19 95 VAL A CA 1
ATOM 738 C C . VAL A 1 95 ? -2.481 2.706 -7.545 1.00 94.19 95 VAL A C 1
ATOM 740 O O . VAL A 1 95 ? -1.813 2.651 -8.578 1.00 94.19 95 VAL A O 1
ATOM 743 N N . ALA A 1 96 ? -1.937 2.626 -6.330 1.00 93.06 96 ALA A N 1
ATOM 744 C CA . ALA A 1 96 ? -0.497 2.525 -6.153 1.00 93.06 96 ALA A CA 1
ATOM 745 C C . ALA A 1 96 ? 0.024 1.160 -6.615 1.00 93.06 96 ALA A C 1
ATOM 747 O O . ALA A 1 96 ? 0.990 1.119 -7.374 1.00 93.06 96 ALA A O 1
ATOM 748 N N . ILE A 1 97 ? -0.644 0.062 -6.241 1.00 92.50 97 ILE A N 1
ATOM 749 C CA . ILE A 1 97 ? -0.301 -1.295 -6.693 1.00 92.50 97 ILE A CA 1
ATOM 750 C C . ILE A 1 97 ? -0.285 -1.383 -8.220 1.00 92.50 97 ILE A C 1
ATOM 752 O O . ILE A 1 97 ? 0.675 -1.905 -8.778 1.00 92.50 97 ILE A O 1
ATOM 756 N N . LYS A 1 98 ? -1.283 -0.822 -8.916 1.00 94.06 98 LYS A N 1
ATOM 757 C CA . LYS A 1 98 ? -1.330 -0.857 -10.388 1.00 94.06 98 LYS A CA 1
ATOM 758 C C . LYS A 1 98 ? -0.142 -0.149 -11.030 1.00 94.06 98 LYS A C 1
ATOM 760 O O . LYS A 1 98 ? 0.398 -0.658 -12.006 1.00 94.06 98 LYS A O 1
ATOM 765 N N . ILE A 1 99 ? 0.279 0.991 -10.480 1.00 94.44 99 ILE A N 1
ATOM 766 C CA . ILE A 1 99 ? 1.468 1.707 -10.966 1.00 94.44 99 ILE A CA 1
ATOM 767 C C . ILE A 1 99 ? 2.735 0.894 -10.672 1.00 94.44 99 ILE A C 1
ATOM 769 O O . ILE A 1 99 ? 3.624 0.813 -11.515 1.00 94.44 99 ILE A O 1
ATOM 773 N N . LEU A 1 100 ? 2.812 0.260 -9.499 1.00 93.19 100 LEU A N 1
ATOM 774 C CA . LEU A 1 100 ? 3.954 -0.559 -9.085 1.00 93.19 100 LEU A CA 1
ATOM 775 C C . LEU A 1 100 ? 4.081 -1.878 -9.868 1.00 93.19 100 LEU A C 1
ATOM 777 O O . LEU A 1 100 ? 5.195 -2.360 -10.067 1.00 93.19 100 LEU A O 1
ATOM 781 N N . CYS A 1 101 ? 2.971 -2.419 -10.379 1.00 92.56 101 CYS A N 1
ATOM 782 C CA . CYS A 1 101 ? 2.975 -3.545 -11.321 1.00 92.56 101 CYS A CA 1
ATOM 783 C C . CYS A 1 101 ? 3.644 -3.183 -12.655 1.00 92.56 101 CYS A C 1
ATOM 785 O O . CYS A 1 101 ? 4.132 -4.060 -13.369 1.00 92.56 101 CYS A O 1
ATOM 787 N N . GLY A 1 102 ? 3.669 -1.897 -13.006 1.00 93.06 102 GLY A N 1
ATOM 788 C CA . GLY A 1 102 ? 4.432 -1.426 -14.142 1.00 93.06 102 GLY A CA 1
ATOM 789 C C . GLY A 1 102 ? 4.159 0.017 -14.533 1.00 93.06 102 GLY A C 1
ATOM 790 O O . GLY A 1 102 ? 3.021 0.479 -14.573 1.00 93.06 102 GLY A O 1
ATOM 791 N N . SER A 1 103 ? 5.232 0.706 -14.906 1.00 92.94 103 SER A N 1
ATOM 792 C CA . SER A 1 103 ? 5.215 2.089 -15.359 1.00 92.94 103 SER A CA 1
ATOM 793 C C . SER A 1 103 ? 6.150 2.285 -16.553 1.00 92.94 103 SER A C 1
ATOM 795 O O . SER A 1 103 ? 7.168 1.607 -16.702 1.00 92.94 103 SER A O 1
ATOM 797 N N . ALA A 1 104 ? 5.819 3.240 -17.421 1.00 91.44 104 ALA A N 1
ATOM 798 C CA . ALA A 1 104 ? 6.736 3.712 -18.459 1.00 91.44 104 ALA A CA 1
ATOM 799 C C . ALA A 1 104 ? 7.840 4.623 -17.888 1.00 91.44 104 ALA A C 1
ATOM 801 O O . ALA A 1 104 ? 8.900 4.761 -18.494 1.00 91.44 104 ALA A O 1
ATOM 802 N N . ASP A 1 105 ? 7.594 5.214 -16.716 1.00 91.69 105 ASP A N 1
ATOM 803 C CA . ASP A 1 105 ? 8.466 6.178 -16.051 1.00 91.69 105 ASP A CA 1
ATOM 804 C C . ASP A 1 105 ? 8.860 5.694 -14.645 1.00 91.69 105 ASP A C 1
ATOM 806 O O . ASP A 1 105 ? 8.006 5.347 -13.818 1.00 91.69 105 ASP A O 1
ATOM 810 N N . LEU A 1 106 ? 10.166 5.700 -14.372 1.00 92.56 106 LEU A N 1
ATOM 811 C CA . LEU A 1 106 ? 10.734 5.351 -13.074 1.00 92.56 106 LEU A CA 1
ATOM 812 C C . LEU A 1 106 ? 10.310 6.346 -11.985 1.00 92.56 106 LEU A C 1
ATOM 814 O O . LEU A 1 106 ? 10.072 5.938 -10.848 1.00 92.56 106 LEU A O 1
ATOM 818 N N . ALA A 1 107 ? 10.163 7.632 -12.318 1.00 93.12 107 ALA A N 1
ATOM 819 C CA . ALA A 1 107 ? 9.728 8.639 -11.354 1.00 93.12 107 ALA A CA 1
ATOM 820 C C . ALA A 1 107 ? 8.290 8.375 -10.882 1.00 93.12 107 ALA A C 1
ATOM 822 O O . ALA A 1 107 ? 8.005 8.487 -9.689 1.00 93.12 107 ALA A O 1
ATOM 823 N N . MET A 1 108 ? 7.403 7.941 -11.786 1.00 94.38 108 MET A N 1
ATOM 824 C CA . MET A 1 108 ? 6.049 7.504 -11.426 1.00 94.38 108 MET A CA 1
ATOM 825 C C . MET A 1 108 ? 6.058 6.268 -10.519 1.00 94.38 108 MET A C 1
ATOM 827 O O . MET A 1 108 ? 5.322 6.239 -9.531 1.00 94.38 108 MET A O 1
ATOM 831 N N . LEU A 1 109 ? 6.908 5.275 -10.812 1.00 94.44 109 LEU A N 1
ATOM 832 C CA . LEU A 1 109 ? 7.062 4.076 -9.981 1.00 94.44 109 LEU A CA 1
ATOM 833 C C . LEU A 1 109 ? 7.513 4.452 -8.557 1.00 94.44 109 LEU A C 1
ATOM 835 O O . LEU A 1 109 ? 6.916 4.033 -7.565 1.00 94.44 109 LEU A O 1
ATOM 839 N N . GLN A 1 110 ? 8.521 5.321 -8.462 1.00 93.44 110 GLN A N 1
ATOM 840 C CA . GLN A 1 110 ? 9.055 5.815 -7.196 1.00 93.44 110 GLN A CA 1
ATOM 841 C C . GLN A 1 110 ? 8.029 6.652 -6.417 1.00 93.44 110 GLN A C 1
ATOM 843 O O . GLN A 1 110 ? 7.905 6.505 -5.200 1.00 93.44 110 GLN A O 1
ATOM 848 N N . ALA A 1 111 ? 7.268 7.514 -7.093 1.00 94.00 111 ALA A N 1
ATOM 849 C CA . ALA A 1 111 ? 6.222 8.313 -6.460 1.00 94.00 111 ALA A CA 1
ATOM 850 C C . ALA A 1 111 ? 5.094 7.431 -5.899 1.00 94.00 111 ALA A C 1
ATOM 852 O O . ALA A 1 111 ? 4.643 7.653 -4.771 1.00 94.00 111 ALA A O 1
ATOM 853 N N . ALA A 1 112 ? 4.680 6.401 -6.647 1.00 94.81 112 ALA A N 1
ATOM 854 C CA . ALA A 1 112 ? 3.709 5.419 -6.176 1.00 94.81 112 ALA A CA 1
ATOM 855 C C . ALA A 1 112 ? 4.220 4.664 -4.941 1.00 94.81 112 ALA A C 1
ATOM 857 O O . ALA A 1 112 ? 3.470 4.516 -3.974 1.00 94.81 112 ALA A O 1
ATOM 858 N N . TRP A 1 113 ? 5.501 4.272 -4.924 1.00 94.12 113 TRP A N 1
ATOM 859 C CA . TRP A 1 113 ? 6.121 3.639 -3.758 1.00 94.12 113 TRP A CA 1
ATOM 860 C C . TRP A 1 113 ? 6.097 4.548 -2.526 1.00 94.12 113 TRP A C 1
ATOM 862 O O . TRP A 1 113 ? 5.601 4.145 -1.475 1.00 94.12 113 TRP A O 1
ATOM 872 N N . ILE A 1 114 ? 6.567 5.792 -2.656 1.00 93.06 114 ILE A N 1
ATOM 873 C CA . ILE A 1 114 ? 6.589 6.764 -1.550 1.00 93.06 114 ILE A CA 1
ATOM 874 C C . ILE A 1 114 ? 5.174 6.983 -0.997 1.00 93.06 114 ILE A C 1
ATOM 876 O O . ILE A 1 114 ? 4.966 6.960 0.221 1.00 93.06 114 ILE A O 1
ATOM 880 N N . GLY A 1 115 ? 4.194 7.162 -1.887 1.00 93.00 115 GLY A N 1
ATOM 881 C CA . GLY A 1 115 ? 2.795 7.338 -1.512 1.00 93.00 115 GLY A CA 1
ATOM 882 C C . GLY A 1 115 ? 2.244 6.129 -0.758 1.00 93.00 115 GLY A C 1
ATOM 883 O O . GLY A 1 115 ? 1.710 6.278 0.343 1.00 93.00 115 GLY A O 1
ATOM 884 N N . LEU A 1 116 ? 2.410 4.928 -1.312 1.00 93.19 116 LEU A N 1
ATOM 885 C CA . LEU A 1 116 ? 1.938 3.684 -0.707 1.00 93.19 116 LEU A CA 1
ATOM 886 C C . LEU A 1 116 ? 2.587 3.424 0.650 1.00 93.19 116 LEU A C 1
ATOM 888 O O . LEU A 1 116 ? 1.898 3.133 1.628 1.00 93.19 116 LEU A O 1
ATOM 892 N N . ARG A 1 117 ? 3.904 3.591 0.736 1.00 91.56 117 ARG A N 1
ATOM 893 C CA . ARG A 1 117 ? 4.656 3.425 1.972 1.00 91.56 117 ARG A CA 1
ATOM 894 C C . ARG A 1 117 ? 4.146 4.360 3.066 1.00 91.56 117 ARG A C 1
ATOM 896 O O . ARG A 1 117 ? 3.875 3.910 4.178 1.00 91.56 117 ARG A O 1
ATOM 903 N N . ARG A 1 118 ? 3.929 5.643 2.758 1.00 91.12 118 ARG A N 1
ATOM 904 C CA . ARG A 1 118 ? 3.363 6.582 3.736 1.00 91.12 118 ARG A CA 1
ATOM 905 C C . ARG A 1 118 ? 1.986 6.130 4.222 1.00 91.12 118 ARG A C 1
ATOM 907 O O . ARG A 1 118 ? 1.651 6.295 5.394 1.00 91.12 118 ARG A O 1
ATOM 914 N N . ARG A 1 119 ? 1.180 5.535 3.341 1.00 93.31 119 ARG A N 1
ATOM 915 C CA . ARG A 1 119 ? -0.120 4.966 3.717 1.00 93.31 119 ARG A CA 1
ATOM 916 C C . ARG A 1 119 ? 0.021 3.708 4.571 1.00 93.31 119 ARG A C 1
ATOM 918 O O . ARG A 1 119 ? -0.771 3.550 5.495 1.00 93.31 119 ARG A O 1
ATOM 925 N N . LEU A 1 120 ? 1.031 2.869 4.340 1.00 91.06 120 LEU A N 1
ATOM 926 C CA . LEU A 1 120 ? 1.365 1.742 5.218 1.00 91.06 120 LEU A CA 1
ATOM 927 C C . LEU A 1 120 ? 1.774 2.223 6.620 1.00 91.06 120 LEU A C 1
ATOM 929 O O . LEU A 1 120 ? 1.263 1.702 7.608 1.00 91.06 120 LEU A O 1
ATOM 933 N N . GLU A 1 121 ? 2.586 3.272 6.740 1.00 89.00 121 GLU A N 1
ATOM 934 C CA . GLU A 1 121 ? 2.916 3.869 8.047 1.00 89.00 121 GLU A CA 1
ATOM 935 C C . GLU A 1 121 ? 1.660 4.385 8.771 1.00 89.00 121 GLU A C 1
ATOM 937 O O . GLU A 1 121 ? 1.423 4.090 9.945 1.00 89.00 121 GLU A O 1
ATOM 942 N N . LEU A 1 122 ? 0.800 5.113 8.051 1.00 91.44 122 LEU A N 1
ATOM 943 C CA . LEU A 1 122 ? -0.468 5.600 8.596 1.00 91.44 122 LEU A CA 1
ATOM 944 C C . LEU A 1 122 ? -1.418 4.459 8.974 1.00 91.44 122 LEU A C 1
ATOM 946 O O . LEU A 1 122 ? -2.210 4.617 9.905 1.00 91.44 122 LEU A O 1
ATOM 950 N N . SER A 1 123 ? -1.347 3.323 8.280 1.00 91.19 123 SER A N 1
ATOM 951 C CA . SER A 1 123 ? -2.141 2.135 8.589 1.00 91.19 123 SER A CA 1
ATOM 952 C C . SER A 1 123 ? -1.812 1.602 9.986 1.00 91.19 123 SER A C 1
ATOM 954 O O . SER A 1 123 ? -2.730 1.339 10.760 1.00 91.19 123 SER A O 1
ATOM 956 N N . LEU A 1 124 ? -0.529 1.563 10.362 1.00 88.56 124 LEU A N 1
ATOM 957 C CA . LEU A 1 124 ? -0.088 1.127 11.689 1.00 88.56 124 LEU A CA 1
ATOM 958 C C . LEU A 1 124 ? -0.611 2.071 12.780 1.00 88.56 124 LEU A C 1
ATOM 960 O O . LEU A 1 124 ? -1.248 1.621 13.730 1.00 88.56 124 LEU A O 1
ATOM 964 N N . SER A 1 125 ? -0.466 3.385 12.585 1.00 90.19 125 SER A N 1
ATOM 965 C CA . SER A 1 125 ? -0.994 4.377 13.534 1.00 90.19 125 SER A CA 1
ATOM 966 C C . SER A 1 125 ? -2.524 4.314 13.666 1.00 90.19 125 SER A C 1
ATOM 968 O O . SER A 1 125 ? -3.073 4.486 14.754 1.00 90.19 125 SER A O 1
ATOM 970 N N . ASN A 1 126 ? -3.252 4.052 12.574 1.00 92.06 126 ASN A N 1
ATOM 971 C CA . ASN A 1 126 ? -4.705 3.867 12.642 1.00 92.06 126 ASN A CA 1
ATOM 972 C C . ASN A 1 126 ? -5.081 2.583 13.385 1.00 92.06 126 ASN A C 1
ATOM 974 O O . ASN A 1 126 ? -6.020 2.599 14.177 1.00 92.06 126 ASN A O 1
ATOM 978 N N . PHE A 1 127 ? -4.342 1.498 13.169 1.00 89.69 127 PHE A N 1
ATOM 979 C CA . PHE A 1 127 ? -4.566 0.244 13.876 1.00 89.69 127 PHE A CA 1
ATOM 980 C C . PHE A 1 127 ? -4.370 0.396 15.393 1.00 89.69 127 PHE A C 1
ATOM 982 O O . PHE A 1 127 ? -5.188 -0.092 16.174 1.00 89.69 127 PHE A O 1
ATOM 989 N N . GLU A 1 128 ? -3.344 1.133 15.826 1.00 89.56 128 GLU A N 1
ATOM 990 C CA . GLU A 1 128 ? -3.131 1.468 17.241 1.00 89.56 128 GLU A CA 1
ATOM 991 C C . GLU A 1 128 ? -4.310 2.248 17.831 1.00 89.56 128 GLU A C 1
ATOM 993 O O . GLU A 1 128 ? -4.829 1.868 18.883 1.00 89.56 128 GLU A O 1
ATOM 998 N N . LYS A 1 129 ? -4.811 3.264 17.115 1.00 90.50 129 LYS A N 1
ATOM 999 C CA . LYS A 1 129 ? -6.000 4.027 17.534 1.00 90.50 129 LYS A CA 1
ATOM 1000 C C . LYS A 1 129 ? -7.222 3.128 17.714 1.00 90.50 129 LYS A C 1
ATOM 1002 O O . LYS A 1 129 ? -7.936 3.260 18.706 1.00 90.50 129 LYS A O 1
ATOM 1007 N N . TYR A 1 130 ? -7.451 2.191 16.792 1.00 91.19 130 TYR A N 1
ATOM 1008 C CA . TYR A 1 130 ? -8.574 1.253 16.901 1.00 91.19 130 TYR A CA 1
ATOM 1009 C C . TYR A 1 130 ? -8.406 0.358 18.135 1.00 91.19 130 TYR A C 1
ATOM 1011 O O . TYR A 1 130 ? -9.337 0.196 18.919 1.00 91.19 130 TYR A O 1
ATOM 1019 N N . ASN A 1 131 ? -7.197 -0.147 18.388 1.00 86.94 131 ASN A N 1
ATOM 1020 C CA . ASN A 1 131 ? -6.916 -0.940 19.585 1.00 86.94 131 ASN A CA 1
ATOM 1021 C C . ASN A 1 131 ? -7.130 -0.166 20.894 1.00 86.94 131 ASN A C 1
ATOM 1023 O O . ASN A 1 131 ? -7.608 -0.741 21.876 1.00 86.94 131 ASN A O 1
ATOM 1027 N N . GLU A 1 132 ? -6.784 1.118 20.944 1.00 89.00 132 GLU A N 1
ATOM 1028 C CA . GLU A 1 132 ? -7.039 1.960 22.116 1.00 89.00 132 GLU A CA 1
ATOM 1029 C C . GLU A 1 132 ? -8.533 2.187 22.359 1.00 89.00 132 GLU A C 1
ATOM 1031 O O . GLU A 1 132 ? -8.992 2.077 23.499 1.00 89.00 132 GLU A O 1
ATOM 1036 N N . GLU A 1 133 ? -9.305 2.456 21.304 1.00 87.50 133 GLU A N 1
ATOM 1037 C CA . GLU A 1 133 ? -10.765 2.580 21.378 1.00 87.50 133 GLU A CA 1
ATOM 1038 C C . GLU A 1 133 ? -11.402 1.290 21.916 1.00 87.50 133 GLU A C 1
ATOM 1040 O O . GLU A 1 133 ? -12.200 1.333 22.855 1.00 87.50 133 GLU A O 1
ATOM 1045 N N . LEU A 1 134 ? -10.965 0.129 21.421 1.00 85.19 134 LEU A N 1
ATOM 1046 C CA . LEU A 1 134 ? -11.437 -1.176 21.891 1.00 85.19 134 LEU A CA 1
ATOM 1047 C C . LEU A 1 134 ? -11.134 -1.427 23.371 1.00 85.19 134 LEU A C 1
ATOM 1049 O O . LEU A 1 134 ? -11.970 -1.969 24.101 1.00 85.19 134 LEU A O 1
ATOM 1053 N N . LYS A 1 135 ? -9.946 -1.034 23.843 1.00 85.19 135 LYS A N 1
ATOM 1054 C CA . LYS A 1 135 ? -9.584 -1.147 25.264 1.00 85.19 135 LYS A CA 1
ATOM 1055 C C . LYS A 1 135 ? -10.490 -0.281 26.139 1.00 85.19 135 LYS A C 1
ATOM 1057 O O . LYS A 1 135 ? -10.913 -0.745 27.198 1.00 85.19 135 LYS A O 1
ATOM 1062 N N . LYS A 1 136 ? -10.827 0.936 25.694 1.00 81.88 136 LYS A N 1
ATOM 1063 C CA . LYS A 1 136 ? -11.734 1.843 26.420 1.00 81.88 136 LYS A CA 1
ATOM 1064 C C . LYS A 1 136 ? -13.137 1.248 26.556 1.00 81.88 136 LYS A C 1
ATOM 1066 O O . LYS A 1 136 ? -13.675 1.249 27.661 1.00 81.88 136 LYS A O 1
ATOM 1071 N N . VAL A 1 137 ? -13.684 0.661 25.487 1.00 76.00 137 VAL A N 1
ATOM 1072 C CA . VAL A 1 137 ? -14.999 -0.011 25.523 1.00 76.00 137 VAL A CA 1
ATOM 1073 C C . VAL A 1 137 ? -14.993 -1.191 26.501 1.00 76.00 137 VAL A C 1
ATOM 1075 O O . VAL A 1 137 ? -15.880 -1.297 27.351 1.00 76.00 137 VAL A O 1
ATOM 1078 N N . LYS A 1 138 ? -13.959 -2.047 26.459 1.00 73.31 138 LYS A N 1
ATOM 1079 C CA . LYS A 1 138 ? -13.830 -3.174 27.403 1.00 73.31 138 LYS A CA 1
ATOM 1080 C C . LYS A 1 138 ? -13.749 -2.707 28.856 1.00 73.31 138 LYS A C 1
ATOM 1082 O O . LYS A 1 138 ? -14.421 -3.282 29.709 1.00 73.31 138 LYS A O 1
ATOM 1087 N N . LEU A 1 139 ? -12.953 -1.675 29.140 1.00 67.12 139 LEU A N 1
ATOM 1088 C CA . LEU A 1 139 ? -12.835 -1.105 30.485 1.00 67.12 139 LEU A CA 1
ATOM 1089 C C . LEU A 1 139 ? -14.172 -0.544 30.978 1.00 67.12 139 LEU A C 1
ATOM 1091 O O . LEU A 1 139 ? -14.562 -0.832 32.108 1.00 67.12 139 LEU A O 1
ATOM 1095 N N . HIS A 1 140 ? -14.896 0.181 30.124 1.00 64.88 140 HIS A N 1
ATOM 1096 C CA . HIS A 1 140 ? -16.205 0.727 30.468 1.00 64.88 140 HIS A CA 1
ATOM 1097 C C . HIS A 1 140 ? -17.220 -0.381 30.795 1.00 64.88 140 HIS A C 1
ATOM 1099 O O . HIS A 1 140 ? -17.859 -0.352 31.847 1.00 64.88 140 HIS A O 1
ATOM 1105 N N . CYS A 1 141 ? -17.289 -1.432 29.972 1.00 63.75 141 CYS A N 1
ATOM 1106 C CA . CYS A 1 141 ? -18.161 -2.582 30.226 1.00 63.75 141 CYS A CA 1
ATOM 1107 C C . CYS A 1 141 ? -17.812 -3.323 31.528 1.00 63.75 141 CYS A C 1
ATOM 1109 O O . CYS A 1 141 ? -18.703 -3.806 32.226 1.00 63.75 141 CYS A O 1
ATOM 1111 N N . LEU A 1 142 ? -16.523 -3.431 31.870 1.00 69.62 142 LEU A N 1
ATOM 1112 C CA . LEU A 1 142 ? -16.073 -4.078 33.107 1.00 69.62 142 LEU A CA 1
ATOM 1113 C C . LEU A 1 142 ? -16.372 -3.231 34.352 1.00 69.62 142 LEU A C 1
ATOM 1115 O O . LEU A 1 142 ? -16.700 -3.787 35.398 1.00 69.62 142 LEU A O 1
ATOM 1119 N N . GLN A 1 143 ? -16.296 -1.903 34.248 1.00 65.75 143 GLN A N 1
ATOM 1120 C CA . GLN A 1 143 ? -16.647 -0.987 35.337 1.00 65.75 143 GLN A CA 1
ATOM 1121 C C . GLN A 1 143 ? -18.148 -1.023 35.652 1.00 65.75 143 GLN A C 1
ATOM 1123 O O . GLN A 1 143 ? -18.515 -1.050 36.824 1.00 65.75 143 GLN A O 1
ATOM 1128 N N . LEU A 1 144 ? -19.002 -1.119 34.628 1.00 61.03 144 LEU A N 1
ATOM 1129 C CA . LEU A 1 144 ? -20.456 -1.242 34.791 1.00 61.03 144 LEU A CA 1
ATOM 1130 C C . LEU A 1 144 ? -20.906 -2.597 35.368 1.00 61.03 144 LEU A C 1
ATOM 1132 O O . LEU A 1 144 ? -22.033 -2.719 35.835 1.00 61.03 144 LEU A O 1
ATOM 1136 N N . ARG A 1 145 ? -20.041 -3.621 35.357 1.00 60.78 145 ARG A N 1
ATOM 1137 C CA . ARG A 1 145 ? -20.323 -4.944 35.943 1.00 60.78 145 ARG A CA 1
ATOM 1138 C C . ARG A 1 145 ? -19.901 -5.086 37.406 1.00 60.78 145 ARG A C 1
ATOM 1140 O O . ARG A 1 145 ? -20.080 -6.168 37.966 1.00 60.78 145 ARG A O 1
ATOM 1147 N N . ARG A 1 146 ? -19.336 -4.052 38.046 1.00 55.47 146 ARG A N 1
ATOM 1148 C CA . ARG A 1 146 ? -19.094 -4.114 39.496 1.00 55.47 146 ARG A CA 1
ATOM 1149 C C . ARG A 1 146 ? -20.443 -4.092 40.228 1.00 55.47 146 ARG A C 1
ATOM 1151 O O . ARG A 1 146 ? -21.202 -3.146 40.021 1.00 55.47 146 ARG A O 1
ATOM 1158 N N . PRO A 1 147 ? -20.756 -5.094 41.071 1.00 57.38 147 PRO A N 1
ATOM 1159 C CA . PRO A 1 147 ? -21.966 -5.050 41.878 1.00 57.38 147 PRO A CA 1
ATOM 1160 C C . PRO A 1 147 ? -21.908 -3.840 42.824 1.00 57.38 147 PRO A C 1
ATOM 1162 O O . PRO A 1 147 ? -20.813 -3.467 43.262 1.00 57.38 147 PRO A O 1
ATOM 1165 N N . PRO A 1 148 ? -23.054 -3.214 43.144 1.00 59.00 148 PRO A N 1
ATOM 1166 C CA . PRO A 1 148 ? -23.089 -2.153 44.137 1.00 59.00 148 PRO A CA 1
ATOM 1167 C C . PRO A 1 148 ? -22.528 -2.693 45.456 1.00 59.00 148 PRO A C 1
ATOM 1169 O O . PRO A 1 148 ? -22.937 -3.752 45.935 1.00 59.00 148 PRO A O 1
ATOM 1172 N N . ASN A 1 149 ? -21.556 -1.974 46.023 1.00 59.41 149 ASN A N 1
ATOM 1173 C CA . ASN A 1 149 ? -21.069 -2.240 47.370 1.00 59.41 149 ASN A CA 1
ATOM 1174 C C . ASN A 1 149 ? -22.238 -2.017 48.331 1.00 59.41 149 ASN A C 1
ATOM 1176 O O . ASN A 1 149 ? -22.539 -0.883 48.696 1.00 59.41 149 ASN A O 1
ATOM 1180 N N . TYR A 1 150 ? -22.899 -3.098 48.737 1.00 53.81 150 TYR A N 1
ATOM 1181 C CA . TYR A 1 150 ? -23.790 -3.071 49.886 1.00 53.81 150 TYR A CA 1
ATOM 1182 C C . TYR A 1 150 ? -22.916 -2.908 51.130 1.00 53.81 150 TYR A C 1
ATOM 1184 O O . TYR A 1 150 ? -22.403 -3.880 51.687 1.00 53.81 150 TYR A O 1
ATOM 1192 N N . THR A 1 151 ? -22.698 -1.661 51.539 1.00 60.69 151 THR A N 1
ATOM 1193 C CA . THR A 1 151 ? -22.217 -1.341 52.880 1.00 60.69 151 THR A CA 1
ATOM 1194 C C . THR A 1 151 ? -23.260 -1.858 53.864 1.00 60.69 151 THR A C 1
ATOM 1196 O O . THR A 1 151 ? -24.375 -1.339 53.918 1.00 60.69 151 THR A O 1
ATOM 1199 N N . LYS A 1 152 ? -22.920 -2.933 54.582 1.00 52.91 152 LYS A N 1
ATOM 1200 C CA . LYS A 1 152 ? -23.701 -3.413 55.722 1.00 52.91 152 LYS A CA 1
ATOM 1201 C C . LYS A 1 152 ? -23.711 -2.304 56.776 1.00 52.91 152 LYS A C 1
ATOM 1203 O O . LYS A 1 152 ? -22.636 -1.854 57.171 1.00 52.91 152 LYS A O 1
ATOM 1208 N N . GLY A 1 153 ? -24.912 -1.844 57.123 1.00 58.22 153 GLY A N 1
ATOM 1209 C CA . GLY A 1 153 ? -25.156 -1.029 58.312 1.00 58.22 153 GLY A CA 1
ATOM 1210 C C . GLY A 1 153 ? -25.024 -1.840 59.590 1.00 58.22 153 GLY A C 1
ATOM 1211 O O . GLY A 1 153 ? -24.993 -3.091 59.493 1.00 58.22 153 GLY A O 1
#

Organism: Hypsizygus marmoreus (NCBI:txid39966)

Foldseek 3Di:
DDDDDDDDDDDDDDDPLLVVLVVLLVVLLPDDWDDPQQWDQPDDPDDPDFFRIAGDPVNLVSCVSNQVSLVVLQVVLQVLQPPHPDGQHLQVVCVLSVVNRGHNDPVSVRVSSVSSSVSSVVSVVSSVVSVVSNVVVVVVVVVVPDDPPPPDD

Radius of gyration: 23.21 Å; chains: 1; bounding box: 54×46×86 Å

pLDDT: mean 78.55, std 17.41, range [35.97, 95.94]